Protein AF-A0A0E0QAP5-F1 (afdb_monomer_lite)

Sequence (115 aa):
MNSNEFWDEIRRGLVDKDSLVRKQALYILRISLDIFPSSENDAAQQCSRRRSAALPAQDKPNTAMTKREKEARSLGIRETSQSDENCSSRKDRSKVFLLLYEMLQEYGTHLVEAA

Radius of gyration: 21.55 Å; chains: 1; bounding box: 35×62×44 Å

Organism: Oryza rufipogon (NCBI:txid4529)

Secondary structure (DSSP, 8-state):
--HHHHHHHHHHHHT-SSHHHHHHHHHHHHHHTTSS-SS---------------------------HHHHHHHHTT-----S-S-----HHHHHHHHHHHHHHHHHHGGGGTTT-

pLDDT: mean 70.55, std 18.58, range [36.81, 96.38]

Foldseek 3Di:
DDPVVVVVLLVDQCPDPDPVSNVVSLVVVCVVLVLDPPDDDDPPVDPDDDDDDDDDDDDDDPDPDDPVNVVCVVVVNDPDPPPDDPPQPPSNVVVVVSVVSVCCVVCVVCVVVVD

InterPro domains:
  IPR045330 TRM3/TARBP1 [PTHR12029] (2-115)

Structure (mmCIF, N/CA/C/O backbone):
data_AF-A0A0E0QAP5-F1
#
_entry.id   AF-A0A0E0QAP5-F1
#
loop_
_atom_site.group_PDB
_atom_site.id
_atom_site.type_symbol
_atom_site.label_atom_id
_atom_site.label_alt_id
_atom_site.label_comp_id
_atom_site.label_asym_id
_atom_site.label_entity_id
_atom_site.label_seq_id
_atom_site.pdbx_PDB_ins_code
_atom_site.Cartn_x
_atom_site.Cartn_y
_atom_site.Cartn_z
_atom_site.occupancy
_atom_site.B_iso_or_equiv
_atom_site.auth_seq_id
_atom_site.auth_comp_id
_atom_site.auth_asym_id
_atom_site.auth_atom_id
_atom_site.pdbx_PDB_model_num
ATOM 1 N N . MET A 1 1 ? -0.280 -19.150 -9.951 1.00 60.81 1 MET A N 1
ATOM 2 C CA . MET A 1 1 ? -1.011 -17.987 -9.414 1.00 60.81 1 MET A CA 1
ATOM 3 C C . MET A 1 1 ? -1.494 -17.165 -10.583 1.00 60.81 1 MET A C 1
ATOM 5 O O . MET A 1 1 ? -0.668 -16.781 -11.407 1.00 60.81 1 MET A O 1
ATOM 9 N N . ASN A 1 2 ? -2.800 -16.939 -10.690 1.00 81.00 2 ASN A N 1
ATOM 10 C CA . ASN A 1 2 ? -3.308 -16.003 -11.686 1.00 81.00 2 ASN A CA 1
ATOM 11 C C . ASN A 1 2 ? -2.901 -14.576 -11.297 1.00 81.00 2 ASN A C 1
ATOM 13 O O . ASN A 1 2 ? -2.872 -14.234 -10.116 1.00 81.00 2 ASN A O 1
ATOM 17 N N . SER A 1 3 ? -2.607 -13.723 -12.283 1.00 81.19 3 SER A N 1
ATOM 18 C CA . SER A 1 3 ? -2.233 -12.323 -12.017 1.00 81.19 3 SER A CA 1
ATOM 19 C C . SER A 1 3 ? -3.321 -11.583 -11.229 1.00 81.19 3 SER A C 1
ATOM 21 O O . SER A 1 3 ? -3.011 -10.795 -10.341 1.00 81.19 3 SER A O 1
ATOM 23 N N . ASN A 1 4 ? -4.594 -11.895 -11.489 1.00 88.62 4 ASN A N 1
ATOM 24 C CA . ASN A 1 4 ? -5.721 -11.295 -10.778 1.00 88.62 4 ASN A CA 1
ATOM 25 C C . ASN A 1 4 ? -5.766 -11.700 -9.300 1.00 88.62 4 ASN A C 1
ATOM 27 O O . ASN A 1 4 ? -5.862 -10.818 -8.456 1.00 88.62 4 ASN A O 1
ATOM 31 N N . GLU A 1 5 ? -5.589 -12.991 -8.992 1.00 93.25 5 GLU A N 1
ATOM 32 C CA . GLU A 1 5 ? -5.561 -13.508 -7.612 1.00 93.25 5 GLU A CA 1
ATOM 33 C C . GLU A 1 5 ? -4.456 -12.847 -6.784 1.00 93.25 5 GLU A C 1
ATOM 35 O O . GLU A 1 5 ? -4.672 -12.489 -5.630 1.00 93.25 5 GLU A O 1
ATOM 40 N N . PHE A 1 6 ? -3.283 -12.634 -7.387 1.00 93.12 6 PHE A N 1
ATOM 41 C CA . PHE A 1 6 ? -2.191 -11.921 -6.733 1.00 93.12 6 PHE A CA 1
ATOM 42 C C . PHE A 1 6 ? -2.607 -10.496 -6.342 1.00 93.12 6 PHE A C 1
ATOM 44 O O . PHE A 1 6 ? -2.454 -10.093 -5.191 1.00 93.12 6 PHE A O 1
ATOM 51 N N . TRP A 1 7 ? -3.171 -9.730 -7.280 1.00 93.06 7 TRP A N 1
ATOM 52 C CA . TRP A 1 7 ? -3.602 -8.361 -6.996 1.00 93.06 7 TRP A CA 1
ATOM 53 C C . TRP A 1 7 ? -4.809 -8.295 -6.051 1.00 93.06 7 TRP A C 1
ATOM 55 O O . TRP A 1 7 ? -4.925 -7.328 -5.298 1.00 93.06 7 TRP A O 1
ATOM 65 N N . ASP A 1 8 ? -5.690 -9.297 -6.069 1.00 95.56 8 ASP A N 1
ATOM 66 C CA . ASP A 1 8 ? -6.784 -9.441 -5.104 1.00 95.56 8 ASP A CA 1
ATOM 67 C C . ASP A 1 8 ? -6.253 -9.644 -3.683 1.00 95.56 8 ASP A C 1
ATOM 69 O O . ASP A 1 8 ? -6.735 -9.000 -2.751 1.00 95.56 8 ASP A O 1
ATOM 73 N N . GLU A 1 9 ? -5.209 -10.458 -3.524 1.00 95.81 9 GLU A N 1
ATOM 74 C CA . GLU A 1 9 ? -4.560 -10.687 -2.234 1.00 95.81 9 GLU A CA 1
ATOM 75 C C . GLU A 1 9 ? -3.918 -9.409 -1.687 1.00 95.81 9 GLU A C 1
ATOM 77 O O . GLU A 1 9 ? -4.114 -9.055 -0.524 1.00 95.81 9 GLU A O 1
ATOM 82 N N . ILE A 1 10 ? -3.214 -8.660 -2.542 1.00 94.50 10 ILE A N 1
ATOM 83 C CA . ILE A 1 10 ? -2.625 -7.371 -2.160 1.00 94.50 10 ILE A CA 1
ATOM 84 C C . ILE A 1 10 ? -3.712 -6.376 -1.745 1.00 94.50 10 ILE A C 1
ATOM 86 O O . ILE A 1 10 ? -3.581 -5.724 -0.709 1.00 94.50 10 ILE A O 1
ATOM 90 N N . ARG A 1 11 ? -4.808 -6.275 -2.511 1.00 94.06 11 ARG A N 1
ATOM 91 C CA . ARG A 1 11 ? -5.948 -5.413 -2.157 1.00 94.06 11 ARG A CA 1
ATOM 92 C C . ARG A 1 11 ? -6.548 -5.797 -0.811 1.00 94.06 11 ARG A C 1
ATOM 94 O O . ARG A 1 11 ? -6.808 -4.911 -0.001 1.00 94.06 11 ARG A O 1
ATOM 101 N N . ARG A 1 12 ? -6.743 -7.095 -0.569 1.00 96.38 12 ARG A N 1
ATOM 102 C CA . ARG A 1 12 ? -7.273 -7.614 0.695 1.00 96.38 12 ARG A CA 1
ATOM 103 C C . ARG A 1 12 ? -6.354 -7.270 1.866 1.00 96.38 12 ARG A C 1
ATOM 105 O O . ARG A 1 12 ? -6.833 -6.755 2.870 1.00 96.38 12 ARG A O 1
ATOM 112 N N . GLY A 1 13 ? -5.047 -7.475 1.711 1.00 95.62 13 GLY A N 1
ATOM 113 C CA . GLY A 1 13 ? -4.064 -7.182 2.752 1.00 95.62 13 GLY A CA 1
ATOM 1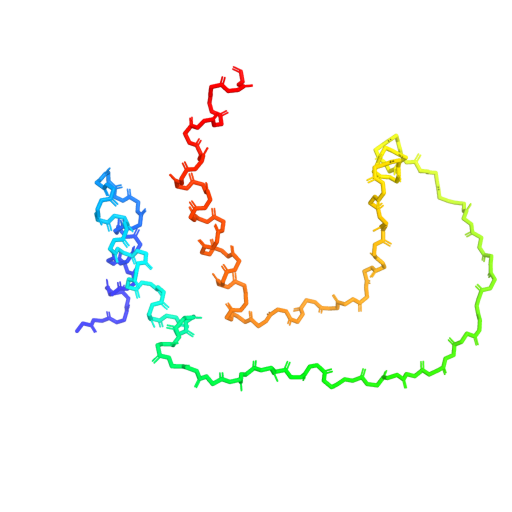14 C C . GLY A 1 13 ? -3.951 -5.693 3.102 1.00 95.62 13 GLY A C 1
ATOM 115 O O . GLY A 1 13 ? -3.761 -5.359 4.266 1.00 95.62 13 GLY A O 1
ATOM 116 N N . LEU A 1 14 ? -4.124 -4.780 2.136 1.00 93.19 14 LEU A N 1
ATOM 117 C CA . LEU A 1 14 ? -4.063 -3.328 2.384 1.00 93.19 14 LEU A CA 1
ATOM 118 C C . LEU A 1 14 ? -5.191 -2.806 3.285 1.00 93.19 14 LEU A C 1
ATOM 120 O O . LEU A 1 14 ? -5.013 -1.800 3.965 1.00 93.19 14 LEU A O 1
ATOM 124 N N . VAL A 1 15 ? -6.346 -3.471 3.305 1.00 92.19 15 VAL A N 1
ATOM 125 C CA . VAL A 1 15 ? -7.512 -3.067 4.114 1.00 92.19 15 VAL A CA 1
ATOM 126 C C . VAL A 1 15 ? -7.728 -3.961 5.336 1.00 92.19 15 VAL A C 1
ATOM 128 O O . VAL A 1 15 ? -8.767 -3.870 5.994 1.00 92.19 15 VAL A O 1
ATOM 131 N N . ASP A 1 16 ? -6.756 -4.822 5.645 1.00 95.19 16 ASP A N 1
ATOM 132 C CA . ASP A 1 16 ? -6.837 -5.746 6.770 1.00 95.19 16 ASP A CA 1
ATOM 133 C C . ASP A 1 16 ? -6.942 -4.998 8.111 1.00 95.19 16 ASP A C 1
ATOM 135 O O . ASP A 1 16 ? -6.507 -3.851 8.246 1.00 95.19 16 ASP A O 1
ATOM 139 N N . LYS A 1 17 ? -7.534 -5.632 9.126 1.00 90.94 17 LYS A N 1
ATOM 140 C CA . LYS A 1 17 ? -7.657 -5.054 10.472 1.00 90.94 17 LYS A CA 1
ATOM 141 C C . LYS A 1 17 ? -6.321 -5.051 11.210 1.00 90.94 17 LYS A C 1
ATOM 143 O O . LYS A 1 17 ? -6.049 -4.106 11.956 1.00 90.94 17 LYS A O 1
ATOM 148 N N . ASP A 1 18 ? -5.465 -6.029 10.950 1.00 92.31 18 ASP A N 1
ATOM 149 C CA . ASP A 1 18 ? -4.130 -6.111 11.518 1.00 92.31 18 ASP A CA 1
ATOM 150 C C . ASP A 1 18 ? -3.166 -5.148 10.806 1.00 92.31 18 ASP A C 1
ATOM 152 O O . ASP A 1 18 ? -2.981 -5.155 9.587 1.00 92.31 18 ASP A O 1
ATOM 156 N N . SER A 1 19 ? -2.518 -4.296 11.601 1.00 89.12 19 SER A N 1
ATOM 157 C CA . SER A 1 19 ? -1.512 -3.355 11.112 1.00 89.12 19 SER A CA 1
ATOM 158 C C . SER A 1 19 ? -0.299 -4.035 10.475 1.00 89.12 19 SER A C 1
ATOM 160 O O . SER A 1 19 ? 0.290 -3.467 9.553 1.00 89.12 19 SER A O 1
ATOM 162 N N . LEU A 1 20 ? 0.072 -5.234 10.932 1.00 93.50 20 LEU A N 1
ATOM 163 C CA . LEU A 1 20 ? 1.209 -5.983 10.412 1.00 93.50 20 LEU A CA 1
ATOM 164 C C . LEU A 1 20 ? 0.904 -6.531 9.016 1.00 93.50 20 LEU A C 1
ATOM 166 O O . LEU A 1 20 ? 1.726 -6.376 8.113 1.00 93.50 20 LEU A O 1
ATOM 170 N N . VAL A 1 21 ? -0.309 -7.052 8.810 1.00 95.31 21 VAL A N 1
ATOM 171 C CA . VAL A 1 21 ? -0.791 -7.506 7.496 1.00 95.31 21 VAL A CA 1
ATOM 172 C C . VAL A 1 21 ? -0.836 -6.340 6.506 1.00 95.31 21 VAL A C 1
ATOM 174 O O . VAL A 1 21 ? -0.304 -6.458 5.401 1.00 95.31 21 VAL A O 1
ATOM 177 N N . ARG A 1 22 ? -1.352 -5.172 6.920 1.00 94.31 22 ARG A N 1
ATOM 178 C CA . ARG A 1 22 ? -1.341 -3.959 6.079 1.00 94.31 22 ARG A CA 1
ATOM 179 C C . ARG A 1 22 ? 0.070 -3.526 5.687 1.00 94.31 22 ARG A C 1
ATOM 181 O O . ARG A 1 22 ? 0.320 -3.232 4.518 1.00 94.31 22 ARG A O 1
ATOM 188 N N . LYS A 1 23 ? 1.004 -3.501 6.646 1.00 91.88 23 LYS A N 1
ATOM 189 C CA . LYS A 1 23 ? 2.417 -3.155 6.398 1.00 91.88 23 LYS A CA 1
ATOM 190 C C . LYS A 1 23 ? 3.075 -4.142 5.434 1.00 91.88 23 LYS A C 1
ATOM 192 O O . LYS A 1 23 ? 3.785 -3.725 4.520 1.00 91.88 23 LYS A O 1
ATOM 197 N N . GLN A 1 24 ? 2.808 -5.435 5.599 1.00 94.25 24 GLN A N 1
ATOM 198 C CA . GLN A 1 24 ? 3.335 -6.478 4.726 1.00 94.25 24 GLN A CA 1
ATOM 199 C C . GLN A 1 24 ? 2.779 -6.365 3.299 1.00 94.25 24 GLN A C 1
ATOM 201 O O . GLN A 1 24 ? 3.550 -6.401 2.341 1.00 94.25 24 GLN A O 1
ATOM 206 N N . ALA A 1 25 ? 1.469 -6.160 3.141 1.00 94.44 25 ALA A N 1
ATOM 207 C CA . ALA A 1 25 ? 0.843 -5.961 1.834 1.00 94.44 25 ALA A CA 1
ATOM 208 C C . ALA A 1 25 ? 1.395 -4.717 1.116 1.00 94.44 25 ALA A C 1
ATOM 210 O O . ALA A 1 25 ? 1.703 -4.772 -0.077 1.00 94.44 25 ALA A O 1
ATOM 211 N N . LEU A 1 26 ? 1.599 -3.617 1.851 1.00 91.81 26 LEU A N 1
ATOM 212 C CA . LEU A 1 26 ? 2.210 -2.395 1.325 1.00 91.81 26 LEU A CA 1
ATOM 213 C C . LEU A 1 26 ? 3.657 -2.623 0.859 1.00 91.81 26 LEU A C 1
ATOM 215 O O . LEU A 1 26 ? 4.056 -2.124 -0.194 1.00 91.81 26 LEU A O 1
ATOM 219 N N . TYR A 1 27 ? 4.444 -3.388 1.618 1.00 91.75 27 TYR A N 1
ATOM 220 C CA . TYR A 1 27 ? 5.816 -3.736 1.250 1.00 91.75 27 TYR A CA 1
ATOM 221 C C . TYR A 1 27 ? 5.873 -4.566 -0.039 1.00 91.75 27 TYR A C 1
ATOM 223 O O . TYR A 1 27 ? 6.625 -4.234 -0.958 1.00 91.75 27 TYR A O 1
ATOM 231 N N . ILE A 1 28 ? 5.027 -5.594 -0.154 1.00 93.12 28 ILE A N 1
ATOM 232 C CA . ILE A 1 28 ? 4.947 -6.417 -1.368 1.00 93.12 28 ILE A CA 1
ATOM 233 C C . ILE A 1 28 ? 4.507 -5.559 -2.565 1.00 93.12 28 ILE A C 1
ATOM 235 O O . ILE A 1 28 ? 5.090 -5.674 -3.646 1.00 93.12 28 ILE A O 1
ATOM 239 N N . LEU A 1 29 ? 3.545 -4.645 -2.378 1.00 91.38 29 LEU A N 1
ATOM 240 C CA . LEU A 1 29 ? 3.116 -3.693 -3.408 1.00 91.38 29 LEU A CA 1
ATOM 241 C C . LEU A 1 29 ? 4.268 -2.787 -3.882 1.00 91.38 29 LEU A C 1
ATOM 243 O O . 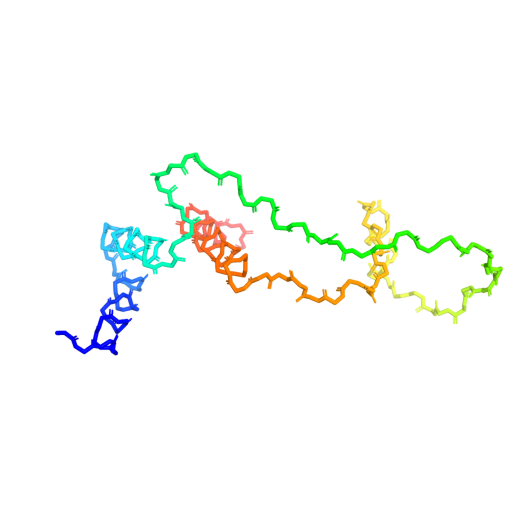LEU A 1 29 ? 4.434 -2.598 -5.087 1.00 91.38 29 LEU A O 1
ATOM 247 N N . ARG A 1 30 ? 5.083 -2.256 -2.959 1.00 89.38 30 ARG A N 1
ATOM 248 C CA . ARG A 1 30 ? 6.254 -1.411 -3.272 1.00 89.38 30 ARG A CA 1
ATOM 249 C C . ARG A 1 30 ? 7.248 -2.119 -4.190 1.00 89.38 30 ARG A C 1
ATOM 251 O O . ARG A 1 30 ? 7.683 -1.528 -5.179 1.00 89.38 30 ARG A O 1
ATOM 258 N N . ILE A 1 31 ? 7.574 -3.373 -3.877 1.00 89.25 31 ILE A N 1
ATOM 259 C CA . ILE A 1 31 ? 8.497 -4.191 -4.677 1.00 89.25 31 ILE A CA 1
ATOM 260 C C . ILE A 1 31 ? 7.869 -4.550 -6.025 1.00 89.25 31 ILE A C 1
ATOM 262 O O . ILE A 1 31 ? 8.512 -4.413 -7.060 1.00 89.25 31 ILE A O 1
ATOM 266 N N . SER A 1 32 ? 6.596 -4.953 -6.029 1.00 88.81 32 SER A N 1
ATOM 267 C CA . SER A 1 32 ? 5.884 -5.366 -7.250 1.00 88.81 32 SER A CA 1
ATOM 268 C C . SER A 1 32 ? 5.758 -4.242 -8.279 1.00 88.81 32 SER A C 1
ATOM 270 O O . SER A 1 32 ? 5.668 -4.504 -9.475 1.00 88.81 32 SER A O 1
ATOM 272 N N . LEU A 1 33 ? 5.736 -2.988 -7.823 1.00 84.00 33 LEU A N 1
ATOM 273 C CA . LEU A 1 33 ? 5.683 -1.814 -8.689 1.00 84.00 33 LEU A CA 1
ATOM 274 C C . LEU A 1 33 ? 7.070 -1.290 -9.101 1.00 84.00 33 LEU A C 1
ATOM 276 O O . LEU A 1 33 ? 7.128 -0.304 -9.838 1.00 84.00 33 LEU A O 1
ATOM 280 N N . ASP A 1 34 ? 8.164 -1.921 -8.650 1.00 76.94 34 ASP A N 1
ATOM 281 C CA . ASP A 1 34 ? 9.542 -1.473 -8.905 1.00 76.94 34 ASP A CA 1
ATOM 282 C C . ASP A 1 34 ? 9.734 0.016 -8.540 1.00 76.94 34 ASP A C 1
ATOM 284 O O . ASP A 1 34 ? 10.299 0.824 -9.282 1.00 76.94 34 ASP A O 1
ATOM 288 N N . ILE A 1 35 ? 9.134 0.417 -7.412 1.00 68.81 35 ILE A N 1
ATOM 289 C CA . ILE A 1 35 ? 9.120 1.814 -6.953 1.00 68.81 35 ILE A CA 1
ATOM 290 C C . ILE A 1 35 ? 10.372 2.148 -6.143 1.00 68.81 35 ILE A C 1
ATOM 292 O O . ILE A 1 35 ? 10.866 3.274 -6.224 1.00 68.81 35 ILE A O 1
ATOM 296 N N . PHE A 1 36 ? 10.886 1.163 -5.407 1.00 61.00 36 PHE A N 1
ATOM 297 C CA . PHE A 1 36 ? 12.148 1.229 -4.681 1.00 61.00 36 PHE A CA 1
ATOM 298 C C . PHE A 1 36 ? 13.004 0.024 -5.085 1.00 61.00 36 PHE A C 1
ATOM 300 O O . PHE A 1 36 ? 13.031 -0.971 -4.355 1.00 61.00 36 PHE A O 1
ATOM 307 N N . PRO A 1 37 ? 13.662 0.049 -6.256 1.00 54.56 37 PRO A N 1
ATOM 308 C CA . PRO A 1 37 ? 14.707 -0.922 -6.518 1.00 54.56 37 PRO A CA 1
ATOM 309 C C . PRO A 1 37 ? 15.776 -0.765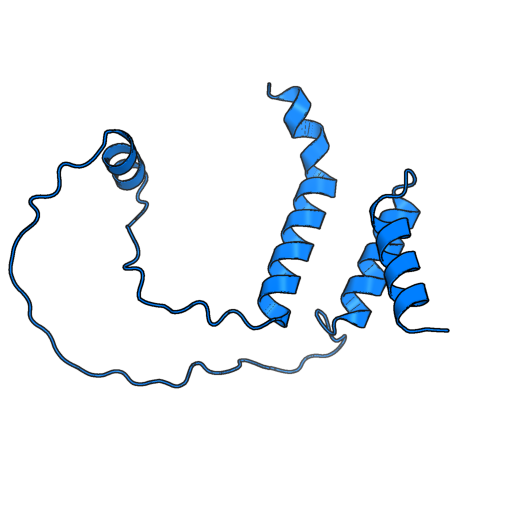 -5.428 1.00 54.56 37 PRO A C 1
ATOM 311 O O . PRO A 1 37 ? 16.300 0.323 -5.190 1.00 54.56 37 PRO A O 1
ATOM 314 N N . SER A 1 38 ? 16.068 -1.857 -4.726 1.00 53.56 38 SER A N 1
ATOM 315 C CA . SER A 1 38 ? 17.234 -1.986 -3.853 1.00 53.56 38 SER A CA 1
ATOM 316 C C . SER A 1 38 ? 18.492 -1.967 -4.728 1.00 53.56 38 SER A C 1
ATOM 318 O O . SER A 1 38 ? 19.038 -3.023 -5.028 1.00 53.56 38 SER A O 1
ATOM 320 N N . SER A 1 39 ? 18.900 -0.795 -5.212 1.00 48.31 39 SER A N 1
ATOM 321 C CA . SER A 1 39 ? 20.234 -0.501 -5.751 1.00 48.31 39 SER A CA 1
ATOM 322 C C . SER A 1 39 ? 20.236 0.911 -6.331 1.00 48.31 39 SER A C 1
ATOM 324 O O . SER A 1 39 ? 19.363 1.266 -7.122 1.00 48.31 39 SER A O 1
ATOM 326 N N . GLU A 1 40 ? 21.236 1.693 -5.921 1.00 49.38 40 GLU A N 1
ATOM 327 C CA . GLU A 1 40 ? 21.744 2.872 -6.621 1.00 49.38 40 GLU A CA 1
ATOM 328 C C . GLU A 1 40 ? 21.648 2.681 -8.135 1.00 49.38 40 GLU A C 1
ATOM 330 O O . GLU A 1 40 ? 22.394 1.884 -8.687 1.00 49.38 40 GLU A O 1
ATOM 335 N N . ASN A 1 41 ? 20.747 3.381 -8.818 1.00 42.97 41 ASN A N 1
ATOM 336 C CA . ASN A 1 41 ? 20.958 3.737 -10.214 1.00 42.97 41 ASN A CA 1
ATOM 337 C C . ASN A 1 41 ? 20.054 4.911 -10.580 1.00 42.97 41 ASN A C 1
ATOM 339 O O . ASN A 1 41 ? 18.824 4.838 -10.528 1.00 42.97 41 ASN A O 1
ATOM 343 N N . ASP A 1 42 ? 20.721 6.003 -10.937 1.00 49.88 42 ASP A N 1
ATOM 344 C CA . ASP A 1 42 ? 20.166 7.214 -11.511 1.00 49.88 42 ASP A CA 1
ATOM 345 C C . ASP A 1 42 ? 19.238 6.895 -12.685 1.00 49.88 42 ASP A C 1
ATOM 347 O O . ASP A 1 42 ? 19.667 6.580 -13.793 1.00 49.88 42 ASP A O 1
ATOM 351 N N . ALA A 1 43 ? 17.940 7.062 -12.469 1.00 46.03 43 ALA A N 1
ATOM 352 C CA . ALA A 1 43 ? 16.995 7.286 -13.550 1.00 46.03 43 ALA A CA 1
ATOM 353 C C . ALA A 1 43 ? 16.360 8.661 -13.352 1.00 46.03 43 ALA A C 1
ATOM 355 O O . ALA A 1 43 ? 15.151 8.809 -13.178 1.00 46.03 43 ALA A O 1
ATOM 356 N N . ALA A 1 44 ? 17.215 9.687 -13.396 1.00 51.38 44 ALA A N 1
ATOM 357 C CA . ALA A 1 44 ? 16.822 11.017 -13.827 1.00 51.38 44 ALA A CA 1
ATOM 358 C C . ALA A 1 44 ? 16.313 10.901 -15.271 1.00 51.38 44 ALA A C 1
ATOM 360 O O . ALA A 1 44 ? 17.057 11.053 -16.240 1.00 51.38 44 ALA A O 1
ATOM 361 N N . GLN A 1 45 ? 15.034 10.559 -15.422 1.00 47.22 45 GLN A N 1
ATOM 362 C CA . GLN A 1 45 ? 14.387 10.538 -16.720 1.00 47.22 45 GLN A CA 1
ATOM 363 C C . GLN A 1 45 ? 14.146 11.990 -17.120 1.00 47.22 45 GLN A C 1
ATOM 365 O O . GLN A 1 45 ? 13.213 12.658 -16.682 1.00 47.22 45 GLN A O 1
ATOM 370 N N . GLN A 1 46 ? 15.113 12.495 -17.881 1.00 42.81 46 GLN A N 1
ATOM 371 C CA . GLN A 1 46 ? 15.172 13.846 -18.395 1.00 42.81 46 GLN A CA 1
ATOM 372 C C . GLN A 1 46 ? 13.884 14.199 -19.143 1.00 42.81 46 GLN A C 1
ATOM 374 O O . GLN A 1 46 ? 13.614 13.674 -20.225 1.00 42.81 46 GLN A O 1
ATOM 379 N N . CYS A 1 47 ? 13.147 15.185 -18.632 1.00 38.25 47 CYS A N 1
ATOM 380 C CA . CYS A 1 47 ? 12.310 16.029 -19.475 1.00 38.25 47 CYS A CA 1
ATOM 381 C C . CYS A 1 47 ? 13.229 16.848 -20.393 1.00 38.25 47 CYS A C 1
ATOM 383 O O . CYS A 1 47 ? 13.595 17.984 -20.100 1.00 38.25 47 CYS A O 1
ATOM 385 N N . SER A 1 48 ? 13.630 16.267 -21.521 1.00 54.00 48 SER A N 1
ATOM 386 C CA . SER A 1 48 ? 14.186 17.041 -22.624 1.00 54.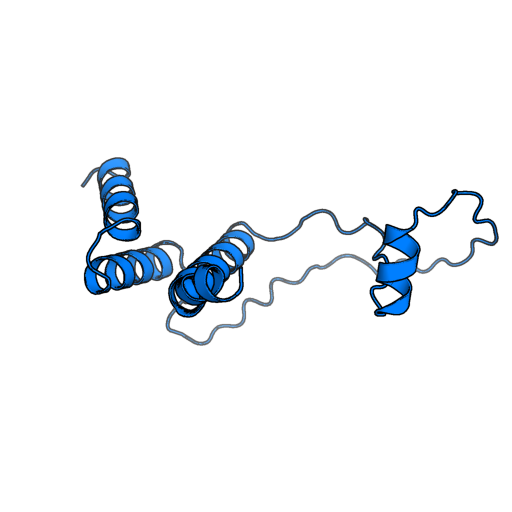00 48 SER A CA 1
ATOM 387 C C . SER A 1 48 ? 13.039 17.670 -23.404 1.00 54.00 48 SER A C 1
ATOM 389 O O . SER A 1 48 ? 12.459 17.024 -24.276 1.00 54.00 48 SER A O 1
ATOM 391 N N . ARG A 1 49 ? 12.727 18.949 -23.140 1.00 41.12 49 ARG A N 1
ATOM 392 C CA . ARG A 1 49 ? 12.265 19.833 -24.222 1.00 41.12 49 ARG A CA 1
ATOM 393 C C . ARG A 1 49 ? 12.424 21.330 -23.934 1.00 41.12 49 ARG A C 1
ATOM 395 O O . ARG A 1 49 ? 11.600 21.963 -23.297 1.00 41.12 49 ARG A O 1
ATOM 402 N N . ARG A 1 50 ? 13.489 21.862 -24.543 1.00 38.19 50 ARG A N 1
ATOM 403 C CA . ARG A 1 50 ? 13.615 23.168 -25.217 1.00 38.19 50 ARG A CA 1
ATOM 404 C C . ARG A 1 50 ? 13.185 24.416 -24.432 1.00 38.19 50 ARG A C 1
ATOM 406 O O . ARG A 1 50 ? 12.039 24.842 -24.478 1.00 38.19 50 ARG A O 1
ATOM 413 N N . ARG A 1 51 ? 14.196 25.126 -23.912 1.00 48.75 51 ARG A N 1
ATOM 414 C CA . ARG A 1 51 ? 14.182 26.596 -23.862 1.00 48.75 51 ARG A CA 1
ATOM 415 C C . ARG A 1 51 ? 13.887 27.120 -25.271 1.00 48.75 51 ARG A C 1
ATOM 417 O O . ARG A 1 51 ? 14.767 27.088 -26.127 1.00 48.75 51 ARG A O 1
ATOM 424 N N . SER A 1 52 ? 12.675 27.604 -25.502 1.00 39.88 52 SER A N 1
ATOM 425 C CA . SER A 1 52 ? 12.405 28.543 -26.585 1.00 39.88 52 SER A CA 1
ATOM 426 C C . SER A 1 52 ? 12.295 29.925 -25.963 1.00 39.88 52 SER A C 1
ATOM 428 O O . SER A 1 52 ? 11.390 30.210 -25.186 1.00 39.88 52 SER A O 1
ATOM 430 N N . ALA A 1 53 ? 13.293 30.751 -26.260 1.00 47.75 53 ALA A N 1
ATOM 431 C CA . ALA A 1 53 ? 13.302 32.165 -25.952 1.00 47.75 53 ALA A CA 1
ATOM 432 C C . ALA A 1 53 ? 12.159 32.864 -26.702 1.00 47.75 53 ALA A C 1
ATOM 434 O O . ALA A 1 53 ? 12.126 32.801 -27.928 1.00 47.75 53 ALA A O 1
ATOM 435 N N . ALA A 1 54 ? 11.259 33.521 -25.968 1.00 37.91 54 ALA A N 1
ATOM 436 C CA . ALA A 1 54 ? 10.497 34.689 -26.415 1.00 37.91 54 ALA A CA 1
ATOM 437 C C . ALA A 1 54 ? 9.712 35.285 -25.228 1.00 37.91 54 ALA A C 1
ATOM 439 O O . ALA A 1 54 ? 8.711 34.733 -24.785 1.00 37.91 54 ALA A O 1
ATOM 440 N N . LEU A 1 55 ? 10.172 36.428 -24.721 1.00 42.69 55 LEU A N 1
ATOM 441 C CA . LEU A 1 55 ? 9.283 37.498 -24.245 1.00 42.69 55 LEU A CA 1
ATOM 442 C C . LEU A 1 55 ? 8.950 38.376 -25.474 1.00 42.69 55 LEU A C 1
ATOM 444 O O . LEU A 1 55 ? 9.750 38.341 -26.414 1.00 42.69 55 LEU A O 1
ATOM 448 N N . PRO A 1 56 ? 7.872 39.191 -25.508 1.00 50.97 56 PRO A N 1
ATOM 449 C CA . PRO A 1 56 ? 7.092 39.702 -24.373 1.00 50.97 56 PRO A CA 1
ATOM 450 C C . PRO A 1 56 ? 5.558 39.613 -24.551 1.00 50.97 56 PRO A C 1
ATOM 452 O O . PRO A 1 56 ? 5.051 39.500 -25.663 1.00 50.97 56 PRO A O 1
ATOM 455 N N . ALA A 1 57 ? 4.798 39.764 -23.464 1.00 36.81 57 ALA A N 1
ATOM 456 C CA . ALA A 1 57 ? 3.396 40.179 -23.556 1.00 36.81 57 ALA A CA 1
ATOM 457 C C . ALA A 1 57 ? 3.025 41.080 -22.370 1.00 36.81 57 ALA A C 1
ATOM 459 O O . ALA A 1 57 ? 3.056 40.664 -21.214 1.00 36.81 57 ALA A O 1
ATOM 460 N N . GLN A 1 58 ? 2.732 42.334 -22.705 1.00 44.62 58 GLN A N 1
ATOM 461 C CA . GLN A 1 58 ? 2.074 43.342 -21.878 1.00 44.62 58 GLN A CA 1
ATOM 462 C C . GLN A 1 58 ? 0.583 42.994 -21.685 1.00 44.62 58 GLN A C 1
ATOM 464 O O . GLN A 1 58 ? -0.028 42.478 -22.617 1.00 44.62 58 GLN A O 1
ATOM 469 N N . ASP A 1 59 ? 0.044 43.371 -20.513 1.00 42.72 59 ASP A N 1
ATOM 470 C CA . ASP A 1 59 ? -1.348 43.769 -20.194 1.00 42.72 59 ASP A CA 1
ATOM 471 C C . ASP A 1 59 ? -2.494 42.752 -20.467 1.00 42.72 59 ASP A C 1
ATOM 473 O O . ASP A 1 59 ? -2.683 42.293 -21.585 1.00 42.72 59 ASP A O 1
ATOM 477 N N . LYS A 1 60 ? -3.412 42.373 -19.555 1.00 45.62 60 LYS A N 1
ATOM 478 C CA . LYS A 1 60 ? -4.187 43.085 -18.506 1.00 45.62 60 LYS A CA 1
ATOM 479 C C . LYS A 1 60 ? -4.855 42.038 -17.576 1.00 45.62 60 LYS A C 1
ATOM 481 O O . LYS A 1 60 ? -5.225 40.983 -18.090 1.00 45.62 60 LYS A O 1
ATOM 486 N N . PRO A 1 61 ? -5.147 42.301 -16.283 1.00 47.50 61 PRO A N 1
ATOM 487 C CA . PRO A 1 61 ? -6.037 41.443 -15.505 1.00 47.50 61 PRO A CA 1
ATOM 488 C C . PRO A 1 61 ? -7.388 42.130 -15.267 1.00 47.50 61 PRO A C 1
ATOM 490 O O . PRO A 1 61 ? -7.513 43.043 -14.455 1.00 47.50 61 PRO A O 1
ATOM 493 N N . ASN A 1 62 ? -8.426 41.653 -15.940 1.00 48.81 62 ASN A N 1
ATOM 494 C CA . ASN A 1 62 ? -9.820 41.935 -15.607 1.00 48.81 62 ASN A CA 1
ATOM 495 C C . ASN A 1 62 ? -10.578 40.615 -15.436 1.00 48.81 62 ASN A C 1
ATOM 497 O O . ASN A 1 62 ? -11.544 40.335 -16.135 1.00 48.81 62 ASN A O 1
ATOM 501 N N . THR A 1 63 ? -10.125 39.821 -14.465 1.00 54.62 63 THR A N 1
ATOM 502 C CA . THR A 1 63 ? -10.873 38.684 -13.923 1.00 54.62 63 THR A CA 1
ATOM 503 C C . THR A 1 63 ? -11.162 38.991 -12.461 1.00 54.62 63 THR A C 1
ATOM 505 O O . THR A 1 63 ? -10.245 39.254 -11.681 1.00 54.62 63 THR A O 1
ATOM 508 N N . ALA A 1 64 ? -12.442 39.040 -12.094 1.00 59.97 64 ALA A N 1
ATOM 509 C CA . ALA A 1 64 ? -12.865 39.303 -10.726 1.00 59.97 64 ALA A CA 1
ATOM 510 C C . ALA A 1 64 ? -12.382 38.168 -9.810 1.00 59.97 64 ALA A C 1
ATOM 512 O O . ALA A 1 64 ? -12.949 37.079 -9.816 1.00 59.97 64 ALA A O 1
ATOM 513 N N . MET A 1 65 ? -11.322 38.429 -9.040 1.00 59.16 65 MET A N 1
ATOM 514 C CA . MET A 1 65 ? -10.766 37.457 -8.100 1.00 59.16 65 MET A CA 1
ATOM 515 C C . MET A 1 65 ? -11.758 37.155 -6.980 1.00 59.16 65 MET A C 1
ATOM 517 O O . MET A 1 65 ? -12.292 38.064 -6.332 1.00 59.16 65 MET A O 1
ATOM 521 N N . THR A 1 66 ? -11.955 35.873 -6.701 1.00 69.00 66 THR A N 1
ATOM 522 C CA . THR A 1 66 ? -12.773 35.429 -5.569 1.00 69.00 66 THR A CA 1
ATOM 523 C C . THR A 1 66 ? -12.030 35.651 -4.245 1.00 69.00 66 THR A C 1
ATOM 525 O O . THR A 1 66 ? -10.802 35.743 -4.203 1.00 69.00 66 THR A O 1
ATOM 528 N N . LYS A 1 67 ? -12.754 35.723 -3.116 1.00 74.06 67 LYS A N 1
ATOM 529 C CA . LYS A 1 67 ? -12.144 35.878 -1.775 1.00 74.06 67 LYS A CA 1
ATOM 530 C C . LYS A 1 67 ? -11.065 34.813 -1.497 1.00 74.06 67 LYS A C 1
ATOM 532 O O . LYS A 1 67 ? -10.059 35.135 -0.874 1.00 74.06 67 LYS A O 1
ATOM 537 N N . ARG A 1 68 ? -11.245 33.591 -2.017 1.00 67.12 68 ARG A N 1
ATOM 538 C CA . ARG A 1 68 ? -10.292 32.478 -1.867 1.00 67.12 68 ARG A CA 1
ATOM 539 C C . ARG A 1 68 ? -8.972 32.701 -2.612 1.00 67.12 68 ARG A C 1
ATOM 541 O O . ARG A 1 68 ? -7.923 32.373 -2.073 1.00 67.12 68 ARG A O 1
ATOM 548 N N . GLU A 1 69 ? -8.993 33.287 -3.809 1.00 69.50 69 GLU A N 1
ATOM 549 C CA . GLU A 1 69 ? -7.759 33.558 -4.575 1.00 69.50 69 GLU A CA 1
ATOM 550 C C . GLU A 1 69 ? -6.885 34.619 -3.899 1.00 69.50 69 GLU A C 1
ATOM 552 O O . GLU A 1 69 ? -5.660 34.511 -3.878 1.00 69.50 69 GLU A O 1
ATOM 557 N N . LYS A 1 70 ? -7.510 35.630 -3.284 1.00 74.38 70 LYS A N 1
ATOM 558 C CA . LYS A 1 70 ? -6.784 36.662 -2.529 1.00 74.38 70 LYS A CA 1
ATOM 559 C C . LYS A 1 70 ? -6.076 36.085 -1.303 1.00 74.38 70 LYS A C 1
ATOM 561 O O . LYS A 1 70 ? -4.947 36.470 -1.010 1.00 74.38 70 LYS A O 1
ATOM 566 N N . GLU A 1 71 ? -6.729 35.158 -0.610 1.00 76.19 71 GLU A N 1
ATOM 567 C CA . GLU A 1 71 ? -6.181 34.493 0.573 1.00 76.19 71 GLU A CA 1
ATOM 568 C C . GLU A 1 71 ? -4.994 33.588 0.214 1.00 76.19 71 GLU A C 1
ATOM 570 O O . GLU A 1 71 ? -3.934 33.695 0.829 1.00 76.19 71 GLU A O 1
ATOM 575 N N . ALA A 1 72 ? -5.115 32.793 -0.854 1.00 75.38 72 ALA A N 1
ATOM 576 C CA . ALA A 1 72 ? -4.026 31.950 -1.349 1.00 75.38 72 ALA A CA 1
ATOM 577 C C . ALA A 1 72 ? -2.772 32.770 -1.706 1.00 75.38 72 ALA A C 1
ATOM 579 O O . ALA A 1 72 ? -1.657 32.425 -1.309 1.00 75.38 72 ALA A O 1
ATOM 580 N N . ARG A 1 73 ? -2.949 33.914 -2.378 1.00 74.12 73 ARG A N 1
ATOM 581 C CA . ARG A 1 73 ? -1.834 34.812 -2.713 1.00 74.12 73 ARG A CA 1
ATOM 582 C C . ARG A 1 73 ? -1.188 35.447 -1.479 1.00 74.12 73 ARG A C 1
ATOM 584 O O . ARG A 1 73 ? 0.031 35.593 -1.459 1.00 74.12 73 ARG A O 1
ATOM 591 N N . SER A 1 74 ? -1.964 35.778 -0.443 1.00 73.56 74 SER A N 1
ATOM 592 C CA . SER A 1 74 ? -1.424 36.293 0.828 1.00 73.56 74 SER A CA 1
ATOM 593 C C . SER A 1 74 ? -0.544 35.274 1.554 1.00 73.56 74 SER A C 1
ATOM 595 O O . SER A 1 74 ? 0.364 35.664 2.282 1.00 73.56 74 SER A O 1
ATOM 597 N N . LEU A 1 75 ? -0.797 33.981 1.350 1.00 75.94 75 LEU A N 1
ATOM 598 C CA . LEU A 1 75 ? 0.001 32.884 1.901 1.00 75.94 75 LEU A CA 1
ATOM 599 C C . LEU A 1 75 ? 1.215 32.528 1.021 1.00 75.94 75 LEU A C 1
ATOM 601 O O . LEU A 1 75 ? 1.886 31.531 1.269 1.00 75.94 75 LEU A O 1
ATOM 605 N N . GLY A 1 76 ? 1.509 33.326 -0.013 1.00 69.25 76 GLY A N 1
ATOM 606 C CA . GLY A 1 76 ? 2.635 33.097 -0.920 1.00 69.25 76 GLY A CA 1
ATOM 607 C C . GLY A 1 76 ? 2.400 31.985 -1.946 1.00 69.25 76 GLY A C 1
ATOM 608 O O . GLY A 1 76 ? 3.335 31.593 -2.646 1.00 69.25 76 GLY A O 1
ATOM 609 N N . ILE A 1 77 ? 1.166 31.488 -2.079 1.00 63.88 77 ILE A N 1
ATOM 610 C CA . ILE A 1 77 ? 0.815 30.480 -3.080 1.00 63.88 77 ILE A CA 1
ATOM 611 C C . ILE A 1 77 ? 0.693 31.194 -4.429 1.00 63.88 77 ILE A C 1
ATOM 613 O O . ILE A 1 77 ? -0.308 31.840 -4.742 1.00 63.88 77 ILE A O 1
ATOM 617 N N . ARG A 1 78 ? 1.764 31.122 -5.222 1.00 66.81 78 ARG A N 1
ATOM 618 C CA . ARG A 1 78 ? 1.790 31.615 -6.600 1.00 66.81 78 ARG A CA 1
ATOM 619 C C . ARG A 1 78 ? 0.997 30.651 -7.478 1.00 66.81 78 ARG A C 1
ATOM 621 O O . ARG A 1 78 ? 1.317 29.468 -7.520 1.00 66.81 78 ARG A O 1
ATOM 628 N N . GLU A 1 79 ? 0.007 31.164 -8.204 1.00 62.38 79 GLU A N 1
ATOM 629 C CA . GLU A 1 79 ? -0.637 30.429 -9.296 1.00 62.38 79 GLU A CA 1
ATOM 630 C C . GLU A 1 79 ? 0.444 30.028 -10.306 1.00 62.38 79 GLU A C 1
ATOM 632 O O . GLU A 1 79 ? 1.026 30.872 -10.996 1.00 62.38 79 GLU A O 1
ATOM 637 N N . THR A 1 80 ? 0.772 28.740 -10.343 1.00 56.97 80 THR A N 1
ATOM 638 C CA . THR A 1 80 ? 1.573 28.173 -11.416 1.00 56.97 80 THR A CA 1
ATOM 639 C C . THR A 1 80 ? 0.667 28.095 -12.634 1.00 56.97 80 THR A C 1
ATOM 641 O O . THR A 1 80 ? -0.406 27.492 -12.594 1.00 56.97 80 THR A O 1
ATOM 644 N N . SER A 1 81 ? 1.062 28.772 -13.711 1.00 53.59 81 SER A N 1
ATOM 645 C CA . SER A 1 81 ? 0.399 28.662 -15.004 1.00 53.59 81 SER A CA 1
ATOM 646 C C . SER A 1 81 ? 0.248 27.177 -15.323 1.00 53.59 81 SER A C 1
ATOM 648 O O . SER A 1 81 ? 1.247 26.462 -15.378 1.00 53.59 81 SER A O 1
ATOM 650 N N . GLN A 1 82 ? -0.989 26.699 -15.473 1.00 53.69 82 GLN A N 1
ATOM 651 C CA . GLN A 1 82 ? -1.272 25.340 -15.927 1.00 53.69 82 GLN A CA 1
ATOM 652 C C . GLN A 1 82 ? -0.773 25.194 -17.371 1.00 53.69 82 GLN A C 1
ATOM 654 O O . GLN A 1 82 ? -1.526 25.370 -18.323 1.00 53.69 82 GLN A O 1
ATOM 659 N N . SER A 1 83 ? 0.520 24.941 -17.542 1.00 53.44 83 SER A N 1
ATOM 660 C CA . SER A 1 83 ? 1.128 24.622 -18.837 1.00 53.44 83 SER A CA 1
ATOM 661 C C . SER A 1 83 ? 2.064 23.424 -18.791 1.00 53.44 83 SER A C 1
ATOM 663 O O . SER A 1 83 ? 2.633 23.082 -19.821 1.00 53.44 83 SER A O 1
ATOM 665 N N . ASP A 1 84 ? 2.188 22.749 -17.652 1.00 48.16 84 ASP A N 1
ATOM 666 C CA . ASP A 1 84 ? 2.867 21.463 -17.611 1.00 48.16 84 ASP A CA 1
ATOM 667 C C . ASP A 1 84 ? 1.796 20.383 -17.672 1.00 48.16 84 ASP A C 1
ATOM 669 O O . ASP A 1 84 ? 1.152 20.042 -16.678 1.00 48.16 84 ASP A O 1
ATOM 673 N N . GLU A 1 85 ? 1.556 19.887 -18.887 1.00 50.50 85 GLU A N 1
ATOM 674 C CA . GLU A 1 85 ? 0.868 18.621 -19.083 1.00 50.50 85 GLU A CA 1
ATOM 675 C C . GLU A 1 85 ? 1.407 17.601 -18.079 1.00 50.50 85 GLU A C 1
ATOM 677 O O . GLU A 1 85 ? 2.618 17.477 -17.894 1.00 50.50 85 GLU A O 1
ATOM 682 N N . ASN A 1 86 ? 0.488 16.899 -17.415 1.00 59.09 86 ASN A N 1
ATOM 683 C CA . ASN A 1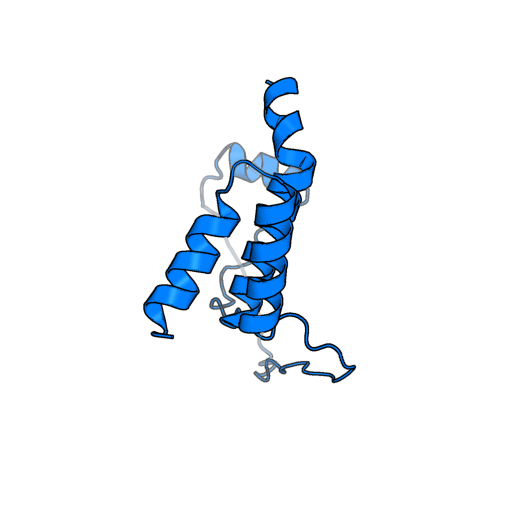 86 ? 0.735 15.890 -16.391 1.00 59.09 86 ASN A CA 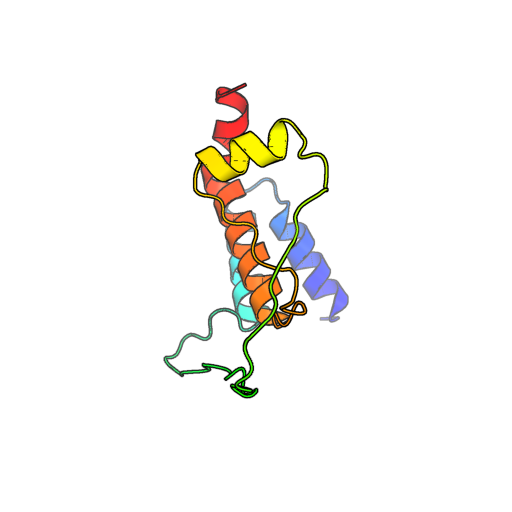1
ATOM 684 C C . ASN A 1 86 ? 1.652 14.753 -16.893 1.00 59.09 86 ASN A C 1
ATOM 686 O O . ASN A 1 86 ? 1.206 13.630 -17.114 1.00 59.09 86 ASN A O 1
ATOM 690 N N . CYS A 1 87 ? 2.950 15.008 -17.002 1.00 53.44 87 CYS A N 1
ATOM 691 C CA . CYS A 1 87 ? 3.987 14.031 -17.312 1.00 53.44 87 CYS A CA 1
ATOM 692 C C . CYS A 1 87 ? 4.523 13.386 -16.028 1.00 53.44 87 CYS A C 1
ATOM 694 O O . CYS A 1 87 ? 5.720 13.151 -15.895 1.00 53.44 87 CYS A O 1
ATOM 696 N N . SER A 1 88 ? 3.647 13.083 -15.064 1.00 62.66 88 SER A N 1
ATOM 697 C CA . SER A 1 88 ? 4.033 12.156 -14.000 1.00 62.66 88 SER A CA 1
ATOM 698 C C . SER A 1 88 ? 3.963 10.749 -14.578 1.00 62.66 88 SER A C 1
ATOM 700 O O . SER A 1 88 ? 2.904 10.296 -15.030 1.00 62.66 88 SER A O 1
ATOM 702 N N . SER A 1 89 ? 5.101 10.052 -14.613 1.00 76.06 89 SER A N 1
ATOM 703 C CA . SER A 1 89 ? 5.118 8.668 -15.072 1.00 76.06 89 SER A CA 1
ATOM 704 C C . SER A 1 89 ? 4.157 7.838 -14.210 1.00 76.06 89 SER A C 1
ATOM 706 O O . SER A 1 89 ? 3.849 8.185 -13.065 1.00 76.06 89 SER A O 1
ATOM 708 N N . ARG A 1 90 ? 3.674 6.699 -14.724 1.00 76.38 90 ARG A N 1
ATOM 709 C CA . ARG A 1 90 ? 2.848 5.779 -13.919 1.00 76.38 90 ARG A CA 1
ATOM 710 C C . ARG A 1 90 ? 3.541 5.424 -12.593 1.00 76.38 90 ARG A C 1
ATOM 712 O O . ARG A 1 90 ? 2.862 5.300 -11.580 1.00 76.38 90 ARG A O 1
ATOM 719 N N . LYS A 1 91 ? 4.876 5.325 -12.596 1.00 77.81 91 LYS A N 1
ATOM 720 C CA . LYS A 1 91 ? 5.688 5.099 -11.395 1.00 77.81 91 LYS A CA 1
ATOM 721 C C . LYS A 1 91 ? 5.612 6.280 -10.422 1.00 77.81 91 LYS A C 1
ATOM 723 O O . LYS A 1 91 ? 5.421 6.052 -9.232 1.00 77.81 91 LYS A O 1
ATOM 728 N N . ASP A 1 92 ? 5.684 7.518 -10.904 1.00 80.31 92 ASP A N 1
ATOM 729 C CA . ASP A 1 92 ? 5.600 8.716 -10.053 1.00 80.31 92 ASP A CA 1
ATOM 730 C C . ASP A 1 92 ? 4.217 8.871 -9.422 1.00 80.31 92 ASP A C 1
ATOM 732 O O . ASP A 1 92 ? 4.100 9.147 -8.230 1.00 80.31 92 ASP A O 1
ATOM 736 N N . ARG A 1 93 ? 3.155 8.591 -10.183 1.00 84.19 93 ARG A N 1
ATOM 737 C CA . ARG A 1 93 ? 1.787 8.576 -9.644 1.00 84.19 93 ARG A CA 1
ATOM 738 C C . ARG A 1 93 ? 1.621 7.516 -8.555 1.00 84.19 93 ARG A C 1
ATOM 740 O O . ARG A 1 93 ? 1.004 7.790 -7.528 1.00 84.19 93 ARG A O 1
ATOM 747 N N . SER A 1 94 ? 2.208 6.335 -8.747 1.00 83.69 94 SER A N 1
ATOM 748 C CA . SER A 1 94 ? 2.204 5.285 -7.728 1.00 83.69 94 SER A CA 1
ATOM 749 C C . SER A 1 94 ? 3.035 5.654 -6.492 1.00 83.69 94 SER A C 1
ATOM 751 O O . SER A 1 94 ? 2.617 5.342 -5.381 1.00 83.69 94 SER A O 1
ATOM 753 N N . LYS A 1 95 ? 4.165 6.361 -6.645 1.00 83.75 95 LYS A N 1
ATOM 754 C CA . LYS A 1 95 ? 4.958 6.893 -5.517 1.00 83.75 95 LYS A CA 1
ATOM 755 C C . LYS A 1 95 ? 4.144 7.857 -4.658 1.00 83.75 95 LYS A C 1
ATOM 757 O O . LYS A 1 95 ? 4.107 7.697 -3.443 1.00 83.75 95 LYS A O 1
ATOM 762 N N . VAL A 1 96 ? 3.458 8.814 -5.288 1.00 86.19 96 VAL A N 1
ATOM 763 C CA . VAL A 1 96 ? 2.599 9.784 -4.587 1.00 86.19 96 VAL A CA 1
ATOM 764 C C . VAL A 1 96 ? 1.471 9.077 -3.837 1.00 86.19 96 VAL A C 1
ATOM 766 O O . VAL A 1 96 ? 1.216 9.390 -2.677 1.00 86.19 96 VAL A O 1
ATOM 769 N N . PHE A 1 97 ? 0.829 8.089 -4.467 1.00 87.62 97 PHE A N 1
ATOM 770 C CA . PHE A 1 97 ? -0.205 7.287 -3.813 1.00 87.62 97 PHE A CA 1
ATOM 771 C C . PHE A 1 97 ? 0.322 6.564 -2.565 1.00 87.62 97 PHE A C 1
ATOM 773 O O . PHE A 1 97 ? -0.309 6.622 -1.512 1.00 87.62 97 PHE A O 1
ATOM 780 N N . LEU A 1 98 ? 1.481 5.907 -2.664 1.00 87.25 98 LEU A N 1
ATOM 781 C CA . LEU A 1 98 ? 2.070 5.176 -1.539 1.00 87.25 98 LEU A CA 1
ATOM 782 C C . LEU A 1 98 ? 2.488 6.100 -0.394 1.00 87.25 98 LEU A C 1
ATOM 784 O O . LEU A 1 98 ? 2.293 5.738 0.762 1.00 87.25 98 LEU A O 1
ATOM 788 N N . LEU A 1 99 ? 3.030 7.278 -0.711 1.00 86.50 99 LEU A N 1
ATOM 789 C CA . LEU A 1 99 ? 3.364 8.294 0.284 1.00 86.50 99 LEU A CA 1
ATOM 790 C C . LEU A 1 99 ? 2.107 8.770 1.021 1.00 86.50 99 LEU A C 1
ATOM 792 O O . LEU A 1 99 ? 2.089 8.806 2.246 1.00 86.50 99 LEU A O 1
ATOM 796 N N . LEU A 1 100 ? 1.036 9.085 0.285 1.00 88.56 100 LEU A N 1
ATOM 797 C CA . LEU A 1 100 ? -0.234 9.496 0.883 1.00 88.56 100 LEU A CA 1
ATOM 798 C C . LEU A 1 100 ? -0.814 8.399 1.784 1.00 88.56 100 LEU A C 1
ATOM 800 O O . LEU A 1 100 ? -1.280 8.690 2.882 1.00 88.56 100 LEU A O 1
ATOM 804 N N . TYR A 1 101 ? -0.770 7.143 1.337 1.00 87.69 101 TYR A N 1
ATOM 805 C CA . TYR A 1 101 ? -1.222 6.003 2.129 1.00 87.69 101 TYR A CA 1
ATOM 806 C C . TYR A 1 101 ? -0.443 5.880 3.448 1.00 87.69 101 TYR A C 1
ATOM 808 O O . TYR A 1 101 ? -1.049 5.690 4.497 1.00 87.69 101 TYR A O 1
ATOM 816 N N . GLU A 1 102 ? 0.882 6.037 3.413 1.00 84.00 102 GLU A N 1
ATOM 817 C CA . GLU A 1 102 ? 1.740 5.986 4.603 1.00 84.00 102 GLU A CA 1
ATOM 818 C C . GLU A 1 102 ? 1.447 7.142 5.566 1.00 84.00 102 GLU A C 1
ATOM 820 O O . GLU A 1 102 ? 1.249 6.910 6.757 1.00 84.00 102 GLU A O 1
ATOM 825 N N . MET A 1 103 ? 1.284 8.362 5.045 1.00 86.31 103 MET A N 1
ATOM 826 C CA . MET A 1 103 ? 0.895 9.518 5.857 1.00 86.31 103 MET A CA 1
ATOM 827 C C . MET A 1 103 ? -0.467 9.326 6.530 1.00 86.31 103 MET A C 1
ATOM 829 O O . MET A 1 103 ? -0.630 9.647 7.703 1.00 86.31 103 MET A O 1
ATOM 833 N N . LEU A 1 104 ? -1.452 8.785 5.812 1.00 85.12 104 LEU A N 1
ATOM 834 C CA . LEU A 1 104 ? -2.771 8.496 6.378 1.00 85.12 104 LEU A CA 1
ATOM 835 C C . LEU A 1 104 ? -2.722 7.346 7.385 1.00 85.12 104 LEU A C 1
ATOM 837 O O . LEU A 1 104 ? -3.458 7.360 8.367 1.00 85.12 104 LEU A O 1
ATOM 841 N N . GLN A 1 105 ? -1.861 6.356 7.167 1.00 81.31 105 GLN A N 1
ATOM 842 C CA . GLN A 1 105 ? -1.697 5.250 8.098 1.00 81.31 105 GLN A CA 1
ATOM 843 C C . GLN A 1 105 ? -1.027 5.688 9.408 1.00 81.31 105 GLN A C 1
ATOM 845 O O . GLN A 1 105 ? -1.405 5.183 10.463 1.00 81.31 105 GLN A O 1
ATOM 850 N N . GLU A 1 106 ? -0.040 6.583 9.347 1.00 80.94 106 GLU A N 1
ATOM 851 C CA . GLU A 1 106 ? 0.720 7.036 10.517 1.00 80.94 106 GLU A CA 1
ATOM 852 C C . GLU A 1 106 ? 0.042 8.192 11.260 1.00 80.94 106 GLU A C 1
ATOM 854 O O . GLU A 1 106 ? 0.040 8.214 12.487 1.00 80.94 106 GLU A O 1
ATOM 859 N N . TYR A 1 107 ? -0.594 9.115 10.535 1.00 80.38 107 TYR A N 1
ATOM 860 C CA . TYR A 1 107 ? -1.157 10.341 11.111 1.00 80.38 107 TYR A CA 1
ATOM 861 C C . TYR A 1 107 ? -2.683 10.452 10.992 1.00 80.38 107 TYR A C 1
ATOM 863 O O . TYR A 1 107 ? -3.282 11.345 11.590 1.00 80.38 107 TYR A O 1
ATOM 871 N N . GLY A 1 108 ? -3.352 9.563 10.250 1.00 70.69 108 GLY A N 1
ATOM 872 C CA . GLY A 1 108 ? -4.794 9.666 9.991 1.00 70.69 108 GLY A CA 1
ATOM 873 C C . GLY A 1 108 ? -5.680 9.451 11.220 1.00 70.69 108 GLY A C 1
ATOM 874 O O . GLY A 1 108 ? -6.807 9.937 11.246 1.00 70.69 108 GLY A O 1
ATOM 875 N N . THR A 1 109 ? -5.181 8.787 12.264 1.00 67.44 109 THR A N 1
ATOM 876 C CA . THR A 1 109 ? -5.906 8.603 13.533 1.00 67.44 109 THR A CA 1
ATOM 877 C C . THR A 1 109 ? -6.091 9.910 14.301 1.00 67.44 109 THR A C 1
ATOM 879 O O . THR A 1 109 ? -7.124 10.097 14.936 1.00 67.44 109 THR A O 1
ATOM 882 N N . HIS A 1 110 ? -5.146 10.844 14.185 1.00 64.75 110 HIS A N 1
ATOM 883 C CA . HIS A 1 110 ? -5.208 12.149 14.852 1.00 64.75 110 HIS A CA 1
ATOM 884 C C . HIS A 1 110 ? -6.112 13.155 14.129 1.00 64.75 110 HIS A C 1
ATOM 886 O O . HIS A 1 110 ? -6.429 14.209 14.674 1.00 64.75 110 HIS A O 1
ATOM 892 N N . LEU A 1 111 ? -6.581 12.829 12.918 1.00 58.47 111 LEU A N 1
ATOM 893 C CA . LEU A 1 111 ? -7.526 13.661 12.168 1.00 58.47 111 LEU A CA 1
ATOM 894 C C . LEU A 1 111 ? -8.916 13.716 12.830 1.00 58.47 111 LEU A C 1
ATOM 896 O O . LEU A 1 111 ? -9.670 14.653 12.593 1.00 58.47 111 LEU A O 1
ATOM 900 N N . VAL A 1 112 ? -9.247 12.716 13.656 1.00 55.94 112 VAL A N 1
ATOM 901 C CA . VAL A 1 112 ? -10.508 12.631 14.414 1.00 55.94 112 VAL A CA 1
ATOM 902 C C . VAL A 1 112 ? -10.425 13.397 15.739 1.00 55.94 112 VAL A C 1
ATOM 904 O O . VAL A 1 112 ? -11.443 13.856 16.238 1.00 55.94 112 VAL A O 1
ATOM 907 N N . GLU A 1 113 ? -9.226 13.579 16.296 1.00 53.97 113 GLU A N 1
ATOM 908 C CA . GLU A 1 113 ? -9.012 14.271 17.580 1.00 53.97 113 GLU A CA 1
ATOM 909 C C . GLU A 1 113 ? -8.908 15.800 17.434 1.00 53.97 113 GLU A C 1
ATOM 911 O O . GLU A 1 113 ? -8.920 16.520 18.429 1.00 53.97 113 GLU A O 1
ATOM 916 N N . ALA A 1 114 ? -8.806 16.300 16.199 1.00 54.75 114 ALA A N 1
ATOM 917 C CA . ALA A 1 114 ? -8.722 17.726 15.884 1.00 54.75 114 ALA A CA 1
ATOM 918 C C . ALA A 1 114 ? -10.059 18.353 15.427 1.00 54.75 114 ALA A C 1
ATOM 920 O O . ALA A 1 114 ? -10.071 19.540 15.094 1.00 54.75 114 ALA A O 1
ATOM 921 N N . ALA A 1 115 ? -11.149 17.573 15.371 1.00 49.22 115 ALA A N 1
ATOM 922 C CA . ALA A 1 115 ? -12.476 17.982 14.889 1.00 49.22 115 ALA A CA 1
ATOM 923 C C . ALA A 1 115 ? -13.500 18.147 16.022 1.00 49.22 115 ALA A C 1
ATOM 925 O O . ALA A 1 115 ? -13.446 17.361 16.994 1.00 49.22 115 ALA A O 1
#